Protein AF-A0A820SL50-F1 (afdb_monomer)

Radius of gyration: 35.69 Å; Cα contacts (8 Å, |Δi|>4): 50; chains: 1; bounding box: 60×75×83 Å

InterPro domains:
  IPR000571 Zinc finger, CCCH-type [PF00642] (79-104)
  IPR000571 Zinc finger, CCCH-type [PS50103] (78-106)
  IPR000571 Zinc finger, CCCH-type [SM00356] (78-105)
  IPR036855 Zinc finger, CCCH-type superfamily [SSF90229] (76-110)
  IPR045877 RNA-binding protein ZFP36-like [PTHR12547] (20-128)

Mean predicted aligned error: 20.3 Å

Organism: NCBI:txid392030

Solvent-accessible surface area (backbone atoms only — not comparable to full-atom values): 8960 Å² total; per-residue (Å²): 137,88,84,82,84,84,88,86,84,87,86,86,80,87,83,82,90,83,82,88,87,88,82,92,79,93,70,91,73,78,57,72,63,56,57,54,51,49,50,53,51,51,50,50,51,52,52,53,54,55,50,66,72,59,52,71,82,73,71,78,73,67,81,71,76,85,62,82,69,68,79,67,69,77,74,80,62,68,62,15,50,46,73,31,60,57,28,75,76,70,74,52,53,99,54,57,91,75,39,57,39,10,88,44,76,92,54,49,40,86,75,87,67,65,92,74,62,82,72,64,83,64,61,76,81,67,75,72,120

Secondary structure (DSSP, 8-state):
---PPPP------------------------HHHHHHHHHHHHHHHHHHHHHHTS-----------------------TTSSB-HHHHHHS--TTGGG-SSBSSGGGPPP----TTTT-S--HHHHS--

pLDDT: mean 73.84, std 20.12, range [40.62, 98.0]

Sequence (129 aa):
IKIAMPSMDSNSSSYSSSESSTSSLSSPRVPLTDIVQQQQQQQQQQQQQHHQQQQPIRILTTAIPTTPIAQSHVCVTRYKTELCRPFTETGKCKYGDKCQFSHGIKELRNLMRHPKYKTEYCRTFHTSK

Nearest PDB structures (foldseek):
  1rgo-assembly1_A  TM=9.365E-01  e=2.732E-06  Homo sapiens
  6nzl-assembly1_A  TM=6.708E-01  e=1.538E-03  Caenorhabditis elegans

Structure (mmCIF, N/CA/C/O backbone):
data_AF-A0A820SL50-F1
#
_entry.id   AF-A0A820SL50-F1
#
loop_
_atom_site.group_PDB
_atom_site.id
_atom_site.type_symbol
_atom_site.label_atom_id
_atom_site.label_alt_id
_atom_site.label_comp_id
_atom_site.label_asym_id
_atom_site.label_entity_id
_atom_site.label_seq_id
_atom_site.pdbx_PDB_ins_code
_atom_site.Cartn_x
_atom_site.Cartn_y
_atom_site.Cartn_z
_atom_site.occupancy
_atom_site.B_iso_or_equiv
_atom_site.auth_seq_id
_atom_site.auth_comp_id
_atom_site.auth_asym_id
_atom_site.auth_atom_id
_atom_site.pdbx_PDB_model_num
ATOM 1 N N . ILE A 1 1 ? 41.324 -29.771 -9.717 1.00 46.44 1 ILE A N 1
ATOM 2 C CA . ILE A 1 1 ? 41.075 -31.042 -10.439 1.00 46.44 1 ILE A CA 1
ATOM 3 C C . ILE A 1 1 ? 40.325 -30.682 -11.715 1.00 46.44 1 ILE A C 1
ATOM 5 O O . ILE A 1 1 ? 39.213 -30.182 -11.623 1.00 46.44 1 ILE A O 1
ATOM 9 N N . LYS A 1 2 ? 40.984 -30.772 -12.876 1.00 43.16 2 LYS A N 1
ATOM 10 C CA . LYS A 1 2 ? 40.371 -30.519 -14.188 1.00 43.16 2 LYS A CA 1
ATOM 11 C C . LYS A 1 2 ? 39.772 -31.847 -14.651 1.00 43.16 2 LYS A C 1
ATOM 13 O O . LYS A 1 2 ? 40.527 -32.801 -14.795 1.00 43.16 2 LYS A O 1
ATOM 18 N N . ILE A 1 3 ? 38.457 -31.929 -14.823 1.00 42.94 3 ILE A N 1
ATOM 19 C CA . ILE A 1 3 ? 37.804 -33.124 -15.371 1.00 42.94 3 ILE A CA 1
ATOM 20 C C . ILE A 1 3 ? 37.473 -32.815 -16.832 1.00 42.94 3 ILE A C 1
ATOM 22 O O . ILE A 1 3 ? 36.673 -31.926 -17.112 1.00 42.94 3 ILE A O 1
ATOM 26 N N . ALA A 1 4 ? 38.167 -33.494 -17.745 1.00 45.66 4 ALA A N 1
ATOM 27 C CA . ALA A 1 4 ? 37.923 -33.463 -19.183 1.00 45.66 4 ALA A CA 1
ATOM 28 C C . ALA A 1 4 ? 36.794 -34.444 -19.555 1.00 45.66 4 ALA A C 1
ATOM 30 O O . ALA A 1 4 ? 36.640 -35.479 -18.908 1.00 45.66 4 ALA A O 1
ATOM 31 N N . MET A 1 5 ? 36.023 -34.121 -20.594 1.00 47.47 5 MET A N 1
ATOM 32 C CA . MET A 1 5 ? 35.009 -35.000 -21.196 1.00 47.47 5 MET A CA 1
ATOM 33 C C . MET A 1 5 ? 35.623 -35.805 -22.359 1.00 47.47 5 MET A C 1
ATOM 35 O O . MET A 1 5 ? 36.480 -35.249 -23.049 1.00 47.47 5 MET A O 1
ATOM 39 N N . PRO A 1 6 ? 35.209 -37.061 -22.624 1.00 55.62 6 PRO A N 1
ATOM 40 C CA . PRO A 1 6 ? 35.675 -37.807 -23.794 1.00 55.62 6 PRO A CA 1
ATOM 41 C C . PRO A 1 6 ? 34.774 -37.626 -25.035 1.00 55.62 6 PRO A C 1
ATOM 43 O O . PRO A 1 6 ? 33.548 -37.619 -24.934 1.00 55.62 6 PRO A O 1
ATOM 46 N N . SER A 1 7 ? 35.424 -37.506 -26.201 1.00 51.62 7 SER A N 1
ATOM 47 C CA . SER A 1 7 ? 34.855 -37.613 -27.557 1.00 51.62 7 SER A CA 1
ATOM 48 C C . SER A 1 7 ? 34.272 -39.000 -27.835 1.00 51.62 7 SER A C 1
ATOM 50 O O . SER A 1 7 ? 34.775 -39.991 -27.312 1.00 51.62 7 SER A O 1
ATOM 52 N N . MET A 1 8 ? 33.285 -39.066 -28.735 1.00 60.78 8 MET A N 1
ATOM 53 C CA . MET A 1 8 ? 32.875 -40.300 -29.410 1.00 60.78 8 MET A CA 1
ATOM 54 C C . MET A 1 8 ? 32.898 -40.098 -30.928 1.00 60.78 8 MET A C 1
ATOM 56 O O . MET A 1 8 ? 32.288 -39.171 -31.463 1.00 60.78 8 MET A O 1
ATOM 60 N N . ASP A 1 9 ? 33.671 -40.962 -31.570 1.00 48.06 9 ASP A N 1
ATOM 61 C CA . ASP A 1 9 ? 33.987 -41.072 -32.989 1.00 48.06 9 ASP A CA 1
ATOM 62 C C . ASP A 1 9 ? 32.972 -41.910 -33.791 1.00 48.06 9 ASP A C 1
ATOM 64 O O . ASP A 1 9 ? 32.148 -42.660 -33.268 1.00 48.06 9 ASP A O 1
ATOM 68 N N . SER A 1 10 ? 33.024 -41.690 -35.104 1.00 56.69 10 SER A N 1
ATOM 69 C CA . SER A 1 10 ? 32.120 -42.149 -36.155 1.00 56.69 10 SER A CA 1
ATOM 70 C C . SER A 1 10 ? 32.164 -43.661 -36.399 1.00 56.69 10 SER A C 1
ATOM 72 O O . SER A 1 10 ? 33.230 -44.214 -36.654 1.00 56.69 10 SER A O 1
ATOM 74 N N . ASN A 1 11 ? 30.997 -44.312 -36.473 1.00 52.28 11 ASN A N 1
ATOM 75 C CA . ASN A 1 11 ? 30.884 -45.681 -36.979 1.00 52.28 11 ASN A CA 1
ATOM 76 C C . ASN A 1 11 ? 30.348 -45.690 -38.419 1.00 52.28 11 ASN A C 1
ATOM 78 O O . ASN A 1 11 ? 29.148 -45.551 -38.663 1.00 52.28 11 ASN A O 1
ATOM 82 N N . SER A 1 12 ? 31.269 -45.862 -39.365 1.00 53.03 12 SER A N 1
ATOM 83 C CA . SER A 1 12 ? 30.987 -46.270 -40.740 1.00 53.03 12 SER A CA 1
ATOM 84 C C . SER A 1 12 ? 30.744 -47.777 -40.767 1.00 53.03 12 SER A C 1
ATOM 86 O O . SER A 1 12 ? 31.613 -48.550 -40.376 1.00 53.03 12 SER A O 1
ATOM 88 N N . SER A 1 13 ? 29.595 -48.220 -41.270 1.00 51.38 13 SER A N 1
ATOM 89 C CA . SER A 1 13 ? 29.364 -49.634 -41.582 1.00 51.38 13 SER A CA 1
ATOM 90 C C . SER A 1 13 ? 28.827 -49.764 -43.000 1.00 51.38 13 SER A C 1
ATOM 92 O O . SER A 1 13 ? 27.655 -49.540 -43.285 1.00 51.38 13 SER A O 1
ATOM 94 N N . SER A 1 14 ? 29.755 -50.099 -43.888 1.00 60.06 14 SER A N 1
ATOM 95 C CA . SER A 1 14 ? 29.553 -50.622 -45.232 1.00 60.06 14 SER A CA 1
ATOM 96 C C . SER A 1 14 ? 28.967 -52.033 -45.148 1.00 60.06 14 SER A C 1
ATOM 98 O O . SER A 1 14 ? 29.502 -52.820 -44.375 1.00 60.06 14 SER A O 1
ATOM 100 N N . TYR A 1 15 ? 27.972 -52.395 -45.968 1.00 42.12 15 TYR A N 1
ATOM 101 C CA . TYR A 1 15 ? 27.992 -53.665 -46.716 1.00 42.12 15 TYR A CA 1
ATOM 102 C C . TYR A 1 15 ? 26.833 -53.809 -47.728 1.00 42.12 15 TYR A C 1
ATOM 104 O O . TYR A 1 15 ? 25.669 -53.565 -47.432 1.00 42.12 15 TYR A O 1
ATOM 112 N N . SER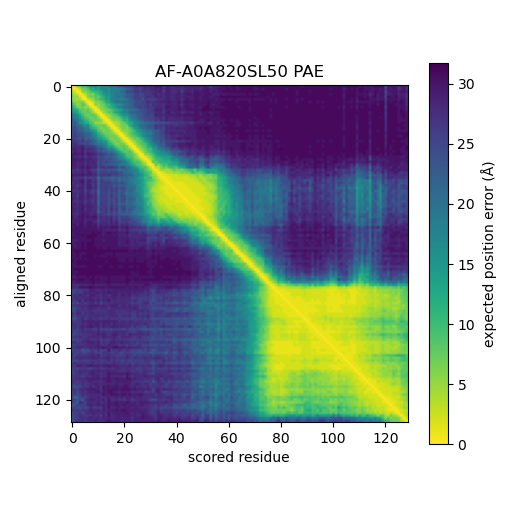 A 1 16 ? 27.249 -54.267 -48.911 1.00 40.62 16 SER A N 1
ATOM 113 C CA . SER A 1 16 ? 26.609 -55.174 -49.876 1.00 40.62 16 SER A CA 1
ATOM 114 C C . SER A 1 16 ? 25.308 -54.806 -50.599 1.00 40.62 16 SER A C 1
ATOM 116 O O . SER A 1 16 ? 24.196 -55.016 -50.123 1.00 40.62 16 SER A O 1
ATOM 118 N N . SER A 1 17 ? 25.498 -54.455 -51.873 1.00 50.69 17 SER A N 1
ATOM 119 C CA . SER A 1 17 ? 24.572 -54.695 -52.9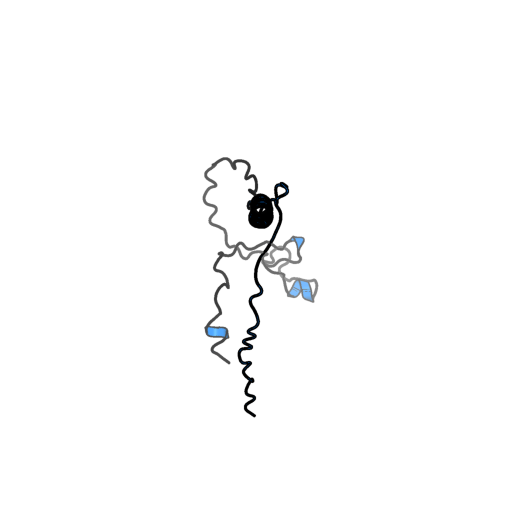83 1.00 50.69 17 SER A CA 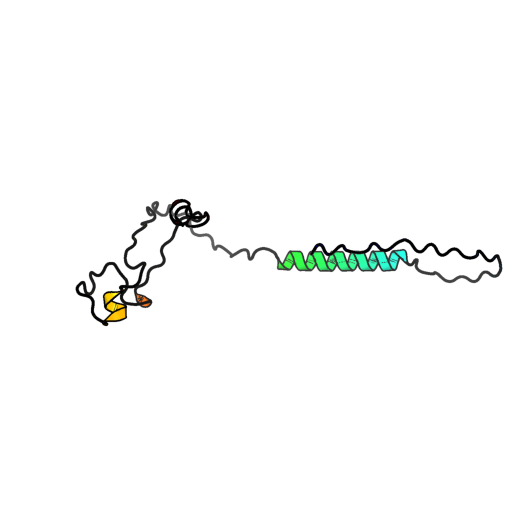1
ATOM 120 C C . SER A 1 17 ? 24.298 -56.192 -53.179 1.00 50.69 17 SER A C 1
ATOM 122 O O . SER A 1 17 ? 25.215 -57.009 -53.108 1.00 50.69 17 SER A O 1
ATOM 124 N N . SER A 1 18 ? 23.056 -56.548 -53.501 1.00 53.84 18 SER A N 1
ATOM 125 C CA . SER A 1 18 ? 22.715 -57.824 -54.142 1.00 53.84 18 SER A CA 1
ATOM 126 C C . SER A 1 18 ? 21.638 -57.599 -55.202 1.00 53.84 18 SER A C 1
ATOM 128 O O . SER A 1 18 ? 20.805 -56.699 -55.094 1.00 53.84 18 SER A O 1
ATOM 130 N N . GLU A 1 19 ? 21.766 -58.362 -56.280 1.00 52.94 19 GLU A N 1
ATOM 131 C CA . GLU A 1 19 ? 21.201 -58.104 -57.598 1.00 52.94 19 GLU A CA 1
ATOM 132 C C . GLU A 1 19 ? 19.842 -58.797 -57.818 1.00 52.94 19 GLU A C 1
ATOM 134 O O . GLU A 1 19 ? 19.603 -59.900 -57.341 1.00 52.94 19 GLU A O 1
ATOM 139 N N . SER A 1 20 ? 18.992 -58.126 -58.601 1.00 53.50 20 SER A N 1
ATOM 140 C CA . SER A 1 20 ? 18.097 -58.638 -59.655 1.00 53.50 20 SER A CA 1
ATOM 141 C C . SER A 1 20 ? 17.222 -59.890 -59.421 1.00 53.50 20 SER A C 1
ATOM 143 O O . SER A 1 20 ? 17.706 -61.016 -59.486 1.00 53.50 20 SER A O 1
ATOM 145 N N . SER A 1 21 ? 15.888 -59.711 -59.448 1.00 46.34 21 SER A N 1
ATOM 146 C CA . SER A 1 21 ? 14.987 -60.164 -60.546 1.00 46.34 21 SER A CA 1
ATOM 147 C C . SER A 1 21 ? 13.577 -60.598 -60.091 1.00 46.34 21 SER A C 1
ATOM 149 O O . SER A 1 21 ? 13.401 -61.294 -59.099 1.00 46.34 21 SER A O 1
ATOM 151 N N . THR A 1 22 ? 12.610 -60.325 -60.976 1.00 49.91 22 THR A N 1
ATOM 152 C CA . THR A 1 22 ? 11.351 -61.057 -61.248 1.00 49.91 22 THR A CA 1
ATOM 153 C C . THR A 1 22 ? 10.004 -60.571 -60.680 1.00 49.91 22 THR A C 1
ATOM 155 O O . THR A 1 22 ? 9.754 -60.479 -59.485 1.00 49.91 22 THR A O 1
ATOM 158 N N . SER A 1 23 ? 9.090 -60.446 -61.649 1.00 45.56 23 SER A N 1
ATOM 159 C CA . SER A 1 23 ? 7.634 -60.631 -61.616 1.00 45.56 23 SER A CA 1
ATOM 160 C C . SER A 1 23 ? 6.729 -59.481 -61.154 1.00 45.56 23 SER A C 1
ATOM 162 O O . SER A 1 23 ? 6.564 -59.155 -59.985 1.00 45.56 23 SER A O 1
ATOM 164 N N . SER A 1 24 ? 6.082 -58.915 -62.169 1.00 63.28 24 SER A N 1
ATOM 165 C CA . SER A 1 24 ? 4.920 -58.041 -62.161 1.00 63.28 24 SER A CA 1
ATOM 166 C C . SER A 1 24 ? 3.734 -58.675 -61.434 1.00 63.28 24 SER A C 1
ATOM 168 O O . SER A 1 24 ? 3.302 -59.733 -61.867 1.00 63.28 24 SER A O 1
ATOM 170 N N . LEU A 1 25 ? 3.146 -57.991 -60.445 1.00 52.59 25 LEU A N 1
ATOM 171 C CA . LEU A 1 25 ? 1.698 -57.961 -60.192 1.00 52.59 25 LEU A CA 1
ATOM 172 C C . LEU A 1 25 ? 1.338 -56.661 -59.450 1.00 52.59 25 LEU A C 1
ATOM 174 O O . LEU A 1 25 ? 1.965 -56.264 -58.471 1.00 52.59 25 LEU A O 1
ATOM 178 N N . SER A 1 26 ? 0.334 -55.979 -59.982 1.00 59.97 26 SER A N 1
ATOM 179 C CA . SER A 1 26 ? -0.143 -54.647 -59.629 1.00 59.97 26 SER A CA 1
ATOM 180 C C . SER A 1 26 ? -0.696 -54.577 -58.201 1.00 59.97 26 SER A C 1
ATOM 182 O O . SER A 1 26 ? -1.651 -55.271 -57.860 1.00 59.97 26 SER A O 1
ATOM 184 N N . SER A 1 27 ? -0.162 -53.680 -57.373 1.00 50.84 27 SER A N 1
ATOM 185 C CA . SER A 1 27 ? -0.839 -53.184 -56.168 1.00 50.84 27 SER A CA 1
ATOM 186 C C . SER A 1 27 ? -0.405 -51.741 -55.901 1.00 50.84 27 SER A C 1
ATOM 188 O O . SER A 1 27 ? 0.798 -51.472 -55.912 1.00 50.84 27 SER A O 1
ATOM 190 N N . PRO A 1 28 ? -1.338 -50.795 -55.681 1.00 51.59 28 PRO A N 1
ATOM 191 C CA . PRO A 1 28 ? -0.989 -49.410 -55.398 1.00 51.59 28 PRO A CA 1
ATOM 192 C C . PRO A 1 28 ? -0.369 -49.325 -54.000 1.00 51.59 28 PRO A C 1
ATOM 194 O O . PRO A 1 28 ? -1.057 -49.272 -52.984 1.00 51.59 28 PRO A O 1
ATOM 197 N N . ARG A 1 29 ? 0.963 -49.345 -53.940 1.00 60.03 29 ARG A N 1
ATOM 198 C CA . ARG A 1 29 ? 1.715 -49.025 -52.729 1.00 60.03 29 ARG A CA 1
ATOM 199 C C . ARG A 1 29 ? 1.632 -47.507 -52.552 1.00 60.03 29 ARG A C 1
ATOM 201 O O . ARG A 1 29 ? 2.330 -46.776 -53.245 1.00 60.03 29 ARG A O 1
ATOM 208 N N . VAL A 1 30 ? 0.741 -47.042 -51.674 1.00 58.44 30 VAL A N 1
ATOM 209 C CA . VAL A 1 30 ? 0.725 -45.643 -51.210 1.00 58.44 30 VAL A CA 1
ATOM 210 C C . VAL A 1 30 ? 2.143 -45.269 -50.755 1.00 58.44 30 VAL A C 1
ATOM 212 O O . VAL A 1 30 ? 2.718 -45.990 -49.931 1.00 58.44 30 VAL A O 1
ATOM 215 N N . PRO A 1 31 ? 2.769 -44.229 -51.330 1.00 58.84 31 PRO A N 1
ATOM 216 C CA . PRO A 1 31 ? 4.154 -43.912 -51.031 1.00 58.84 31 PRO A CA 1
ATOM 217 C C . PRO A 1 31 ? 4.264 -43.420 -49.581 1.00 58.84 31 PRO A C 1
ATOM 219 O O . PRO A 1 31 ? 3.458 -42.626 -49.108 1.00 58.84 31 PRO A O 1
ATOM 222 N N . LEU A 1 32 ? 5.279 -43.898 -48.853 1.00 55.41 32 LEU A N 1
ATOM 223 C CA . LEU A 1 32 ? 5.559 -43.549 -47.446 1.00 55.41 32 LEU A CA 1
ATOM 224 C C . LEU A 1 32 ? 5.686 -42.032 -47.194 1.00 55.41 32 LEU A C 1
ATOM 226 O O . LEU A 1 32 ? 5.576 -41.589 -46.054 1.00 55.41 32 LEU A O 1
ATOM 230 N N . THR A 1 33 ? 5.866 -41.233 -48.246 1.00 60.66 33 THR A N 1
ATOM 231 C CA . THR A 1 33 ? 5.819 -39.769 -48.203 1.00 60.66 33 THR A CA 1
ATOM 232 C C . THR A 1 33 ? 4.427 -39.236 -47.883 1.00 60.66 33 THR A C 1
ATOM 234 O O . THR A 1 33 ? 4.335 -38.282 -47.121 1.00 60.66 33 THR A O 1
ATOM 237 N N . ASP A 1 34 ? 3.354 -39.870 -48.367 1.00 64.06 34 ASP A N 1
ATOM 238 C CA . ASP A 1 34 ? 1.979 -39.426 -48.104 1.00 64.06 34 ASP A CA 1
ATOM 239 C C . ASP A 1 34 ? 1.594 -39.620 -46.635 1.00 64.06 34 ASP A C 1
ATOM 241 O O . ASP A 1 34 ? 0.896 -38.786 -46.069 1.00 64.06 34 ASP A O 1
ATOM 245 N N . ILE A 1 35 ? 2.100 -40.671 -45.977 1.00 78.38 35 ILE A N 1
ATOM 246 C CA . ILE A 1 35 ? 1.859 -40.909 -44.543 1.00 78.38 35 ILE A CA 1
ATOM 247 C C . ILE A 1 35 ? 2.593 -39.863 -43.699 1.00 78.38 35 ILE A C 1
ATOM 249 O O . ILE A 1 35 ? 2.005 -39.288 -42.784 1.00 78.38 35 ILE A O 1
ATOM 253 N N . VAL A 1 36 ? 3.861 -39.577 -44.016 1.00 83.44 36 VAL A N 1
ATOM 254 C CA . VAL A 1 36 ? 4.642 -38.548 -43.307 1.00 83.44 36 VAL A CA 1
ATOM 255 C C . VAL A 1 36 ? 4.054 -37.159 -43.554 1.00 83.44 36 VAL A C 1
ATOM 257 O O . VAL A 1 36 ? 3.924 -36.368 -42.623 1.00 83.44 36 VAL A O 1
ATOM 260 N N . GLN A 1 37 ? 3.630 -36.873 -44.783 1.00 88.50 37 GLN A N 1
ATOM 261 C CA . GLN A 1 37 ? 3.030 -35.596 -45.150 1.00 88.50 37 GLN A CA 1
ATOM 262 C C . GLN A 1 37 ? 1.641 -35.424 -44.527 1.00 88.50 37 GLN A C 1
ATOM 264 O O . GLN A 1 37 ? 1.333 -34.346 -44.019 1.00 88.50 37 GLN A O 1
ATOM 269 N N . GLN A 1 38 ? 0.842 -36.491 -44.457 1.00 90.56 38 GLN A N 1
ATOM 270 C CA . GLN A 1 38 ? -0.427 -36.496 -43.734 1.00 90.56 38 GLN A CA 1
ATOM 271 C C . GLN A 1 38 ? -0.210 -36.317 -42.228 1.00 90.56 38 GLN A C 1
ATOM 273 O O . GLN A 1 38 ? -0.911 -35.516 -41.616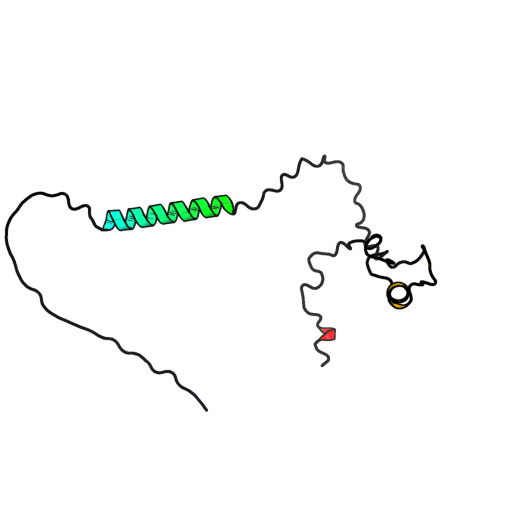 1.00 90.56 38 GLN A O 1
A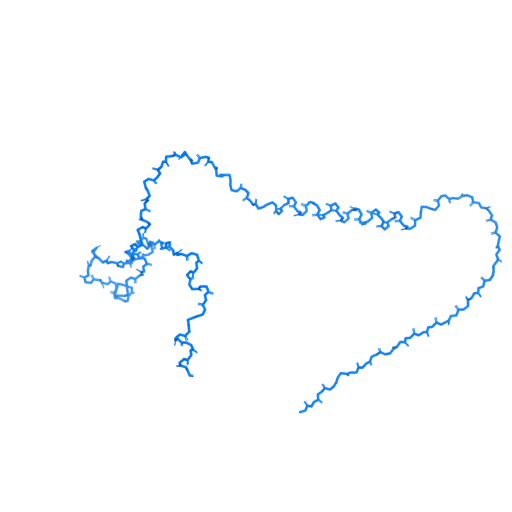TOM 278 N N . GLN A 1 39 ? 0.789 -36.973 -41.630 1.00 91.00 39 GLN A N 1
ATOM 279 C CA . GLN A 1 39 ? 1.118 -36.804 -40.213 1.00 91.00 39 GLN A CA 1
ATOM 280 C C . GLN A 1 39 ? 1.613 -35.380 -39.910 1.00 91.00 39 GLN A C 1
ATOM 282 O O . GLN A 1 39 ? 1.206 -34.784 -38.911 1.00 91.00 39 GLN A O 1
ATOM 287 N N . GLN A 1 40 ? 2.412 -34.787 -40.799 1.00 91.19 40 GLN A N 1
ATOM 288 C CA . GLN A 1 40 ? 2.880 -33.407 -40.668 1.00 91.19 40 GLN A CA 1
ATOM 289 C C . GLN A 1 40 ? 1.741 -32.392 -40.847 1.00 91.19 40 GLN A C 1
ATOM 291 O O . GLN A 1 40 ? 1.670 -31.405 -40.111 1.00 91.19 40 GLN A O 1
ATOM 296 N N . GLN A 1 41 ? 0.801 -32.657 -41.756 1.00 91.56 41 GLN A N 1
ATOM 297 C CA . GLN A 1 41 ? -0.403 -31.844 -41.921 1.00 91.56 41 GLN A CA 1
ATOM 298 C C . GLN A 1 41 ? -1.335 -31.960 -40.704 1.00 91.56 41 GLN A C 1
ATOM 300 O O . GLN A 1 41 ? -1.873 -30.953 -40.242 1.00 91.56 41 GLN A O 1
ATOM 305 N N . GLN A 1 42 ? -1.470 -33.156 -40.124 1.00 91.62 42 GLN A N 1
ATOM 306 C CA . GLN A 1 42 ? -2.234 -33.382 -38.895 1.00 91.62 42 GLN A CA 1
ATOM 307 C C . GLN A 1 42 ? -1.589 -32.669 -37.693 1.00 91.62 42 GLN A C 1
ATOM 309 O O . GLN A 1 42 ? -2.289 -32.068 -36.878 1.00 91.62 42 GLN A O 1
ATOM 314 N N . GLN A 1 43 ? -0.255 -32.649 -37.616 1.00 90.75 43 GLN A N 1
ATOM 315 C CA . GLN A 1 43 ? 0.482 -31.925 -36.579 1.00 90.75 43 GLN A CA 1
ATOM 316 C C . GLN A 1 43 ? 0.370 -30.397 -36.739 1.00 90.75 43 GLN A C 1
ATOM 318 O O . GLN A 1 43 ? 0.198 -29.690 -35.744 1.00 90.75 43 GLN A O 1
ATOM 323 N N . GLN A 1 44 ? 0.379 -29.875 -37.972 1.00 90.88 44 GLN A N 1
ATOM 324 C CA . GLN A 1 44 ? 0.084 -28.459 -38.235 1.00 90.88 44 GLN A CA 1
ATOM 325 C C . GLN A 1 44 ? -1.355 -28.088 -37.855 1.00 90.88 44 GLN A C 1
ATOM 327 O O . GLN A 1 44 ? -1.569 -27.026 -37.268 1.00 90.88 44 GLN A O 1
ATOM 332 N N . GLN A 1 45 ? -2.336 -28.957 -38.120 1.00 90.69 45 GLN A N 1
ATOM 333 C CA . GLN A 1 45 ? -3.720 -28.735 -37.681 1.00 90.69 45 GLN A CA 1
ATOM 334 C C . GLN A 1 45 ? -3.827 -28.683 -36.149 1.00 90.69 45 GLN A C 1
ATOM 336 O O . GLN A 1 45 ? -4.489 -27.790 -35.619 1.00 90.69 45 GLN A O 1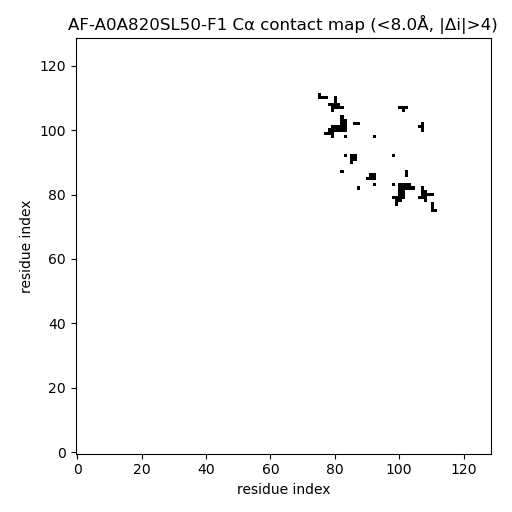
ATOM 341 N N . GLN A 1 46 ? -3.126 -29.563 -35.424 1.00 88.50 46 GLN A N 1
ATOM 342 C CA . GLN A 1 46 ? -3.080 -29.520 -33.955 1.00 88.50 46 GLN A CA 1
ATOM 343 C C . GLN A 1 46 ? -2.436 -28.223 -33.427 1.00 88.50 46 GLN A C 1
ATOM 345 O O . GLN A 1 46 ? -2.950 -27.625 -32.480 1.00 88.50 46 GLN A O 1
ATOM 350 N N . GLN A 1 47 ? -1.366 -27.724 -34.062 1.00 86.06 47 GLN A N 1
ATOM 351 C CA . GLN A 1 47 ? -0.752 -26.438 -33.689 1.00 86.06 47 GLN A CA 1
ATOM 352 C C . GLN A 1 47 ? -1.692 -25.243 -33.926 1.00 86.06 47 GLN A C 1
ATOM 354 O O . GLN A 1 47 ? -1.761 -24.342 -33.086 1.00 86.06 47 GLN A O 1
ATOM 359 N N . GLN A 1 48 ? -2.465 -25.244 -35.018 1.00 84.06 48 GLN A N 1
ATOM 360 C CA . GLN A 1 48 ? -3.461 -24.198 -35.291 1.00 84.06 48 GLN A CA 1
ATOM 361 C C . GLN A 1 48 ? -4.596 -24.196 -34.255 1.00 84.06 48 GLN A C 1
ATOM 363 O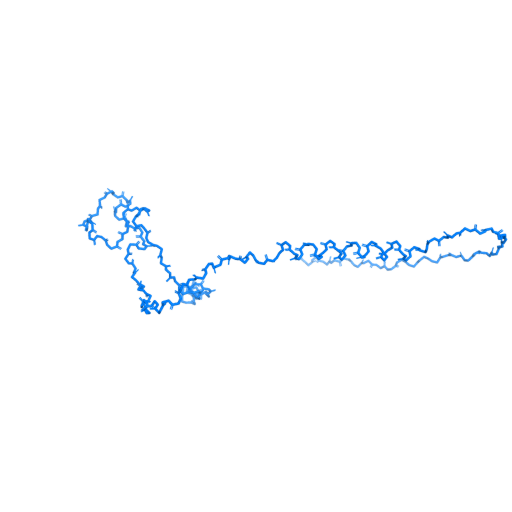 O . GLN A 1 48 ? -5.003 -23.127 -33.793 1.00 84.06 48 GLN A O 1
ATOM 368 N N . GLN A 1 49 ? -5.060 -25.373 -33.820 1.00 80.19 49 GLN A N 1
ATOM 369 C CA . GLN A 1 49 ? -6.048 -25.482 -32.737 1.00 80.19 49 GLN A CA 1
ATOM 370 C C . GLN A 1 49 ? -5.504 -24.926 -31.408 1.00 80.19 49 GLN A C 1
ATOM 372 O O . GLN A 1 49 ? -6.216 -24.222 -30.689 1.00 80.19 49 GLN A O 1
ATOM 377 N N . HIS A 1 50 ? -4.224 -25.164 -31.102 1.00 76.44 50 HIS A N 1
ATOM 378 C CA . HIS A 1 50 ? -3.574 -24.626 -29.902 1.00 76.44 50 HIS A CA 1
ATOM 379 C C . HIS A 1 50 ? -3.373 -23.099 -29.958 1.00 76.44 50 HIS A C 1
ATOM 381 O O . HIS A 1 50 ? -3.402 -22.433 -28.921 1.00 76.44 50 HIS A O 1
ATOM 387 N N . HIS A 1 51 ? -3.189 -22.520 -31.150 1.00 79.25 51 HIS A N 1
ATOM 388 C CA . HIS A 1 51 ? -3.143 -21.065 -31.348 1.00 79.25 51 HIS A CA 1
ATOM 389 C C . HIS A 1 51 ? -4.518 -20.413 -31.133 1.00 79.25 51 HIS A C 1
ATOM 391 O O . HIS A 1 51 ? -4.606 -19.326 -30.568 1.00 79.25 51 HIS A O 1
ATOM 397 N N . GLN A 1 52 ? -5.603 -21.099 -31.507 1.00 72.00 52 GLN A N 1
ATOM 398 C CA . GLN A 1 52 ? -6.964 -20.595 -31.309 1.00 72.00 52 GLN A CA 1
ATOM 399 C C . GLN A 1 52 ? -7.387 -20.576 -29.826 1.00 72.00 52 GLN A C 1
ATOM 401 O O . GLN A 1 52 ? -8.147 -19.701 -29.422 1.00 72.00 52 GLN A O 1
ATOM 406 N N . GLN A 1 53 ? -6.846 -21.471 -28.991 1.00 67.62 53 GLN A N 1
ATOM 407 C CA . GLN A 1 53 ? -7.046 -21.425 -27.532 1.00 67.62 53 GLN A CA 1
ATOM 408 C C . GLN A 1 53 ? -6.124 -20.426 -26.814 1.00 67.62 53 GLN A C 1
ATOM 410 O O . GLN A 1 53 ? -6.412 -20.020 -25.692 1.00 67.62 53 GLN A O 1
ATOM 415 N N . GLN A 1 54 ? -5.040 -19.997 -27.464 1.00 63.97 54 GLN A N 1
ATOM 416 C CA . GLN A 1 54 ? -4.137 -18.952 -26.973 1.00 63.97 54 GLN A CA 1
ATOM 417 C C . GLN A 1 54 ? -4.483 -17.561 -27.508 1.00 63.97 54 GLN A C 1
ATOM 419 O O . GLN A 1 54 ? -3.684 -16.636 -27.354 1.00 63.97 54 GLN A O 1
ATOM 424 N N . GLN A 1 55 ? -5.671 -17.376 -28.099 1.00 53.50 55 GLN A N 1
ATOM 425 C CA . GLN A 1 55 ? -6.197 -16.027 -28.262 1.00 53.50 55 GLN A CA 1
ATOM 426 C C . GLN A 1 55 ? -6.157 -15.385 -26.871 1.00 53.50 55 GLN A C 1
ATOM 428 O O . GLN A 1 55 ? -6.756 -15.950 -25.948 1.00 53.50 55 GLN A O 1
ATOM 433 N N . PRO A 1 56 ? -5.418 -14.274 -26.667 1.00 53.06 56 PRO A N 1
ATOM 434 C CA . PRO A 1 56 ? -5.426 -13.608 -25.376 1.00 53.06 56 PRO A CA 1
ATOM 435 C C . PRO A 1 56 ? -6.891 -13.377 -25.062 1.00 53.06 56 PRO A C 1
ATOM 437 O O . PRO A 1 56 ? -7.606 -12.905 -25.950 1.00 53.06 56 PRO A O 1
ATOM 440 N N . ILE A 1 57 ? -7.346 -13.786 -23.870 1.00 56.38 57 ILE A N 1
ATOM 441 C CA . ILE A 1 57 ? -8.722 -13.557 -23.435 1.00 56.38 57 ILE A CA 1
ATOM 442 C C . ILE A 1 57 ? -9.015 -12.103 -23.774 1.00 56.38 57 ILE A C 1
ATOM 444 O O . ILE A 1 57 ? -8.469 -11.189 -23.151 1.00 56.38 57 ILE A O 1
ATOM 448 N N . ARG A 1 58 ? -9.803 -11.884 -24.832 1.00 56.62 58 ARG A N 1
ATOM 449 C CA . ARG A 1 58 ? -10.288 -10.560 -25.168 1.00 56.62 58 ARG A CA 1
ATOM 450 C C . ARG A 1 58 ? -11.309 -10.319 -24.092 1.00 56.62 58 ARG A C 1
ATOM 452 O O . ARG A 1 58 ? -12.459 -10.721 -24.225 1.00 56.62 58 ARG A O 1
ATOM 459 N N . ILE A 1 59 ? -10.827 -9.781 -22.975 1.00 55.91 59 ILE A N 1
ATOM 460 C CA . ILE A 1 59 ? -11.657 -9.232 -21.921 1.00 55.91 59 ILE A CA 1
ATOM 461 C C . ILE A 1 59 ? -12.609 -8.335 -22.690 1.00 55.91 59 ILE A C 1
ATOM 463 O O . ILE A 1 59 ? -12.163 -7.384 -23.336 1.00 55.91 59 ILE A O 1
ATOM 467 N N . LEU A 1 60 ? -13.874 -8.739 -22.769 1.00 48.03 60 LEU A N 1
ATOM 468 C CA . LEU A 1 60 ? -14.892 -7.989 -23.472 1.00 48.03 60 LEU A CA 1
ATOM 469 C C . LEU A 1 60 ? -15.047 -6.716 -22.646 1.00 48.03 60 LEU A C 1
ATOM 471 O O . LEU A 1 60 ? -15.813 -6.673 -21.689 1.00 48.03 60 LEU A O 1
ATOM 475 N N . THR A 1 61 ? -14.227 -5.706 -22.930 1.00 47.88 61 THR A N 1
ATOM 476 C CA . THR A 1 61 ? -14.406 -4.369 -22.392 1.00 47.88 61 THR A CA 1
ATOM 477 C C . THR A 1 61 ? -15.648 -3.852 -23.081 1.00 47.88 61 THR A C 1
ATOM 479 O O . THR A 1 61 ? -15.578 -3.234 -24.142 1.00 47.88 61 THR A O 1
ATOM 482 N N . THR A 1 62 ? -16.798 -4.200 -22.500 1.00 45.25 62 THR A N 1
ATOM 483 C CA . THR A 1 62 ? -18.044 -3.451 -22.604 1.00 45.25 62 THR A CA 1
ATOM 484 C C . THR A 1 62 ? -17.664 -1.991 -22.709 1.00 45.25 62 THR A C 1
ATOM 486 O O . THR A 1 62 ? -16.934 -1.500 -21.846 1.00 45.25 62 THR A O 1
ATOM 489 N N . ALA A 1 63 ? -18.078 -1.362 -23.808 1.00 50.12 63 ALA A N 1
ATOM 490 C CA . ALA A 1 63 ? -17.820 0.032 -24.102 1.00 50.12 63 ALA A CA 1
ATOM 491 C C . ALA A 1 63 ? -18.014 0.855 -22.826 1.00 50.12 63 ALA A C 1
ATOM 493 O O . ALA A 1 63 ? -19.135 1.051 -22.359 1.00 50.12 63 ALA A O 1
ATOM 494 N N . ILE A 1 64 ? -16.900 1.279 -22.231 1.00 51.53 64 ILE A N 1
ATOM 495 C CA . ILE A 1 64 ? -16.923 2.313 -21.214 1.00 51.53 64 ILE A CA 1
ATOM 496 C C . ILE A 1 64 ? -17.321 3.552 -22.011 1.00 51.53 64 ILE A C 1
ATOM 498 O O . ILE A 1 64 ? -16.585 3.902 -22.941 1.00 51.53 64 ILE A O 1
ATOM 502 N N . PRO A 1 65 ? -18.484 4.174 -21.749 1.00 47.75 65 PRO A N 1
ATOM 503 C CA . PRO A 1 65 ? -18.814 5.418 -22.411 1.00 47.75 65 PRO A CA 1
ATOM 504 C C . PRO A 1 65 ? -17.662 6.377 -22.140 1.00 47.75 65 PRO A C 1
ATOM 506 O O . PRO A 1 65 ? -17.262 6.571 -20.991 1.00 47.75 65 PRO A O 1
ATOM 509 N N . THR A 1 66 ? -17.114 6.930 -23.217 1.00 42.59 66 THR A N 1
ATOM 510 C CA . THR A 1 66 ? -16.169 8.044 -23.257 1.00 42.59 66 THR A CA 1
ATOM 511 C C . THR A 1 66 ? -16.855 9.287 -22.689 1.00 42.59 66 THR A C 1
ATOM 513 O O . THR A 1 66 ? -17.059 10.292 -23.360 1.00 42.59 66 THR A O 1
ATOM 516 N N . THR A 1 67 ? -17.242 9.237 -21.419 1.00 50.38 67 THR A N 1
ATOM 517 C CA . THR A 1 67 ? -17.219 10.439 -20.613 1.00 50.38 67 THR A CA 1
ATOM 518 C C . THR A 1 67 ? -15.740 10.791 -20.482 1.00 50.38 67 THR A C 1
ATOM 520 O O . THR A 1 67 ? -14.919 9.905 -20.216 1.00 50.38 67 THR A O 1
ATOM 523 N N . PRO A 1 68 ? -15.334 12.047 -20.718 1.00 48.34 68 PRO A N 1
ATOM 524 C CA . PRO A 1 68 ? -14.038 12.484 -20.245 1.00 48.34 68 PRO A CA 1
ATOM 525 C C . PRO A 1 68 ? -14.103 12.347 -18.724 1.00 48.34 68 PRO A C 1
ATOM 527 O O . PRO A 1 68 ? -14.643 13.215 -18.039 1.00 48.34 68 PRO A O 1
ATOM 530 N N . ILE A 1 69 ? -13.632 11.208 -18.199 1.00 48.19 69 ILE A N 1
ATOM 531 C CA . ILE A 1 69 ? -13.291 11.051 -16.792 1.00 48.19 69 ILE A CA 1
ATOM 532 C C . ILE A 1 69 ? -12.314 12.185 -16.573 1.00 48.19 69 ILE A C 1
ATOM 534 O O . ILE A 1 69 ? -11.181 12.120 -17.057 1.00 48.19 69 ILE A O 1
ATOM 538 N N . ALA A 1 70 ? -12.820 13.259 -15.955 1.00 52.41 70 ALA A N 1
ATOM 539 C CA . ALA A 1 70 ? -12.048 14.366 -15.434 1.00 52.41 70 ALA A CA 1
ATOM 540 C C . ALA A 1 70 ? -10.765 13.745 -14.937 1.00 52.41 70 ALA A C 1
ATOM 542 O O . ALA A 1 70 ? -10.867 12.875 -14.072 1.00 52.41 70 ALA A O 1
ATOM 543 N N . GLN A 1 71 ? -9.646 14.059 -15.604 1.00 52.16 71 GLN A N 1
ATOM 544 C CA . GLN A 1 71 ? -8.348 13.449 -15.363 1.00 52.16 71 GLN A CA 1
ATOM 545 C C . GLN A 1 71 ? -8.199 13.390 -13.858 1.00 52.16 71 GLN A C 1
ATOM 547 O O . GLN A 1 71 ? -7.963 14.412 -13.211 1.00 52.16 71 GLN A O 1
ATOM 552 N N . SER A 1 72 ? -8.481 12.212 -13.295 1.00 53.81 72 SER A N 1
ATOM 553 C CA . SER A 1 72 ? -8.382 12.032 -11.873 1.00 53.81 72 SER A CA 1
ATOM 554 C C . SER A 1 72 ? -6.890 12.019 -11.753 1.00 53.81 72 SER A C 1
ATOM 556 O O . SER A 1 72 ? -6.210 11.102 -12.210 1.00 53.81 72 SER A O 1
ATOM 558 N N . HIS A 1 73 ? -6.369 13.168 -11.347 1.00 54.47 73 HIS A N 1
ATOM 559 C CA . HIS A 1 73 ? -5.009 13.309 -10.917 1.00 54.47 73 HIS A CA 1
ATOM 560 C C . HIS A 1 73 ? -4.795 12.084 -10.045 1.00 54.47 73 HIS A C 1
ATOM 562 O O . HIS A 1 73 ? -5.454 12.002 -9.007 1.00 54.47 73 HIS A O 1
ATOM 568 N N . VAL A 1 74 ? -4.088 11.067 -10.568 1.00 54.75 74 VAL A N 1
ATOM 569 C 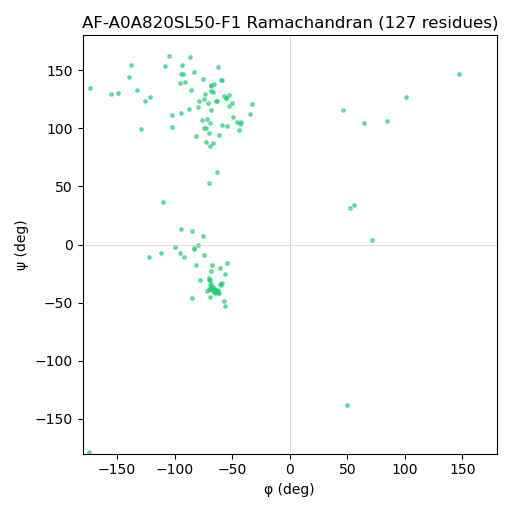CA . VAL A 1 74 ? -4.078 9.726 -9.981 1.00 54.75 74 VAL A CA 1
ATOM 570 C C . VAL A 1 74 ? -3.560 9.976 -8.597 1.00 54.75 74 VAL A C 1
ATOM 572 O O . VAL A 1 74 ? -2.401 10.350 -8.422 1.00 54.75 74 VAL A O 1
ATOM 575 N N . CYS A 1 75 ? -4.475 9.973 -7.639 1.00 57.59 75 CYS A N 1
ATOM 576 C CA . CYS A 1 75 ? -4.189 10.598 -6.377 1.00 57.59 75 CYS A CA 1
ATOM 577 C C . CYS A 1 75 ? -3.387 9.535 -5.661 1.00 57.59 75 CYS A C 1
ATOM 579 O O . CYS A 1 75 ? -3.949 8.591 -5.104 1.00 57.59 75 CYS A O 1
ATOM 581 N N . VAL A 1 76 ? -2.060 9.630 -5.786 1.00 66.25 76 VAL A N 1
ATOM 582 C CA . VAL A 1 76 ? -1.075 8.756 -5.146 1.00 66.25 76 VAL A CA 1
ATOM 583 C C . VAL A 1 76 ? -1.082 9.068 -3.648 1.00 66.25 76 VAL A C 1
ATOM 585 O O . VAL A 1 76 ? -0.066 9.392 -3.036 1.00 66.25 76 VAL A O 1
ATOM 588 N N . THR A 1 77 ? -2.261 9.037 -3.029 1.00 80.56 77 THR A N 1
ATOM 589 C CA . THR A 1 77 ? -2.383 9.120 -1.588 1.00 80.56 77 THR A CA 1
ATOM 590 C C . THR A 1 77 ? -1.859 7.798 -1.069 1.00 80.56 77 THR A C 1
ATOM 592 O O . THR A 1 77 ? -2.377 6.734 -1.406 1.00 80.56 77 THR A O 1
ATOM 595 N N . ARG A 1 78 ? -0.833 7.856 -0.226 1.00 90.44 78 ARG A N 1
ATOM 596 C CA . ARG A 1 78 ? -0.385 6.686 0.538 1.00 90.44 78 ARG A CA 1
ATOM 597 C C . ARG A 1 78 ? -1.318 6.372 1.711 1.00 90.44 78 ARG A C 1
ATOM 599 O O . ARG A 1 78 ? -1.017 5.498 2.520 1.00 90.44 78 ARG A O 1
ATOM 606 N N . TYR A 1 79 ? -2.449 7.072 1.806 1.00 95.25 79 TYR A N 1
ATOM 607 C CA . TYR A 1 79 ? -3.400 6.916 2.888 1.00 95.25 79 TYR A CA 1
ATOM 608 C C . TYR A 1 79 ? -3.982 5.509 2.888 1.00 95.25 79 TYR A C 1
ATOM 610 O O . TYR A 1 79 ? -4.567 5.058 1.901 1.00 95.25 79 TYR A O 1
ATOM 618 N N . LYS A 1 80 ? -3.819 4.840 4.025 1.00 94.94 80 LYS A N 1
ATOM 619 C CA . LYS A 1 80 ? -4.296 3.490 4.292 1.00 94.94 80 LYS A CA 1
ATOM 620 C C . LYS A 1 80 ? -3.788 2.468 3.271 1.00 94.94 80 LYS A C 1
ATOM 622 O O . LYS A 1 80 ? -4.490 1.530 2.934 1.00 94.94 80 LYS A O 1
ATOM 627 N N . THR A 1 81 ? -2.570 2.647 2.756 1.00 95.38 81 THR A N 1
ATOM 628 C CA . THR A 1 81 ? -1.946 1.698 1.806 1.00 95.38 81 THR A CA 1
ATOM 629 C C . THR A 1 81 ? -1.030 0.674 2.475 1.00 95.38 81 THR A C 1
ATOM 631 O O . THR A 1 81 ? -0.586 -0.276 1.836 1.00 95.38 81 THR A O 1
ATOM 634 N N . GLU A 1 82 ? -0.775 0.844 3.773 1.00 95.81 82 GLU A N 1
ATOM 635 C CA . GLU A 1 82 ? 0.049 -0.035 4.602 1.00 95.81 82 GLU A CA 1
ATOM 636 C C . GLU A 1 82 ? -0.618 -0.237 5.971 1.00 95.81 82 GLU A C 1
ATOM 638 O O . GLU A 1 82 ? -1.398 0.606 6.428 1.00 95.81 82 GLU A O 1
ATOM 643 N N . LEU A 1 83 ? -0.314 -1.360 6.629 1.00 97.38 83 LEU A N 1
ATOM 644 C CA . LEU A 1 83 ? -0.857 -1.698 7.945 1.00 97.38 83 LEU A CA 1
ATOM 645 C C . LEU A 1 83 ? -0.201 -0.879 9.065 1.00 97.38 83 LEU A C 1
ATOM 647 O O . LEU A 1 83 ? 1.005 -0.629 9.073 1.00 97.38 83 LEU A O 1
ATOM 651 N N . CYS A 1 84 ? -1.005 -0.489 10.048 1.00 98.00 84 CYS A N 1
ATOM 652 C CA . CYS A 1 84 ? -0.562 0.253 11.219 1.00 98.00 84 CYS A CA 1
ATOM 653 C C . CYS A 1 84 ? 0.164 -0.667 12.211 1.00 98.00 84 CYS A C 1
ATOM 655 O O . CYS A 1 84 ? -0.489 -1.430 12.921 1.00 98.00 84 CYS A O 1
ATOM 657 N N . ARG A 1 85 ? 1.494 -0.553 12.326 1.00 97.31 85 ARG A N 1
ATOM 658 C CA . ARG A 1 85 ? 2.284 -1.424 13.221 1.00 97.31 85 ARG A CA 1
ATOM 659 C C . ARG A 1 85 ? 1.857 -1.400 14.697 1.00 97.31 85 ARG A C 1
ATOM 661 O O . ARG A 1 85 ? 1.612 -2.471 15.242 1.00 97.31 85 ARG A O 1
ATOM 668 N N . PRO A 1 86 ? 1.666 -0.231 15.346 1.00 97.38 86 PRO A N 1
ATOM 669 C CA . PRO A 1 86 ? 1.233 -0.201 16.746 1.00 97.38 86 PRO A CA 1
ATOM 670 C C . PRO A 1 86 ? -0.121 -0.885 16.967 1.00 97.38 86 PRO A C 1
ATOM 672 O O . PRO A 1 86 ? -0.344 -1.526 17.991 1.00 97.38 86 PRO A O 1
ATOM 675 N N . PHE A 1 87 ? -1.025 -0.774 15.989 1.00 97.62 87 PHE A N 1
ATOM 676 C CA . PHE A 1 87 ? -2.312 -1.453 16.051 1.00 97.62 87 PHE A CA 1
ATOM 677 C C . PHE A 1 87 ? -2.165 -2.964 15.853 1.00 97.62 87 PHE A C 1
ATOM 679 O O . PHE A 1 87 ? -2.824 -3.722 16.551 1.00 97.62 87 PHE A O 1
ATOM 686 N N . THR A 1 88 ? -1.297 -3.418 14.945 1.00 95.81 88 THR A N 1
ATOM 687 C CA . THR A 1 88 ? -1.073 -4.857 14.739 1.00 95.81 88 THR A CA 1
ATOM 688 C C . THR A 1 88 ? -0.338 -5.522 15.902 1.00 95.81 88 THR A C 1
ATOM 690 O O . THR A 1 88 ? -0.570 -6.695 16.158 1.00 95.81 88 THR A O 1
ATOM 693 N N . GLU A 1 89 ? 0.534 -4.793 16.601 1.00 96.56 89 GLU A N 1
ATOM 694 C CA . GLU A 1 89 ? 1.321 -5.317 17.727 1.00 96.56 89 GLU A CA 1
ATOM 695 C C . GLU A 1 89 ? 0.542 -5.266 19.049 1.00 96.56 89 GLU A C 1
ATOM 697 O O . GLU A 1 89 ? 0.499 -6.248 19.785 1.00 96.56 89 GLU A O 1
ATOM 702 N N . THR A 1 90 ? -0.106 -4.134 19.342 1.00 96.19 90 THR A N 1
ATOM 703 C CA . THR A 1 90 ? -0.715 -3.863 20.659 1.00 96.19 90 THR A CA 1
ATOM 704 C C . THR A 1 90 ? -2.247 -3.822 20.608 1.00 96.19 90 THR A C 1
ATOM 706 O O . THR A 1 90 ? -2.906 -3.685 21.639 1.00 96.19 90 THR A O 1
ATOM 709 N N . GLY A 1 91 ? -2.854 -3.869 19.417 1.00 95.69 91 GLY A N 1
ATOM 710 C CA . GLY A 1 91 ? -4.303 -3.705 19.230 1.00 95.69 91 GLY A CA 1
ATOM 711 C C . GLY A 1 91 ? -4.805 -2.273 19.450 1.00 95.69 91 GLY A C 1
ATOM 712 O O . GLY A 1 91 ? -6.009 -2.024 19.418 1.00 95.69 91 GLY A O 1
ATOM 713 N N . LYS A 1 92 ? -3.905 -1.315 19.709 1.00 96.50 92 LYS A N 1
ATOM 714 C CA . LYS A 1 92 ? -4.246 0.076 20.030 1.00 96.50 92 LYS A CA 1
ATOM 715 C C . LYS A 1 92 ? -3.402 1.036 19.208 1.00 96.50 92 LYS A C 1
ATOM 717 O O . LYS A 1 92 ? -2.182 0.928 19.143 1.00 96.50 92 LYS A O 1
ATOM 722 N N . CYS A 1 93 ? -4.061 2.027 18.619 1.00 97.56 93 CYS A N 1
ATOM 723 C CA . CYS A 1 93 ? -3.411 3.102 17.886 1.00 97.56 93 CYS A CA 1
ATOM 724 C C . CYS A 1 93 ? -3.782 4.444 18.509 1.00 97.56 93 CYS A C 1
ATOM 726 O O . CYS A 1 93 ? -4.960 4.775 18.626 1.00 97.56 93 CYS A O 1
ATOM 728 N N . LYS A 1 94 ? -2.773 5.254 18.841 1.00 97.19 94 LYS A N 1
ATOM 729 C CA . LYS A 1 94 ? -2.957 6.603 19.400 1.00 97.19 94 LYS A CA 1
ATOM 730 C C . LYS A 1 94 ? -3.717 7.563 18.476 1.00 97.19 94 LYS A C 1
ATOM 732 O O . LYS A 1 94 ? -4.245 8.564 18.940 1.00 97.19 94 LYS A O 1
ATOM 737 N N . TYR A 1 95 ? -3.761 7.269 17.175 1.00 96.56 95 TYR A N 1
ATOM 738 C CA . TYR A 1 95 ? -4.410 8.113 16.171 1.00 96.56 95 TYR A CA 1
ATOM 739 C C . TYR A 1 95 ? -5.878 7.748 15.910 1.00 96.56 95 TYR A C 1
ATOM 741 O O . TYR A 1 95 ? -6.567 8.512 15.231 1.00 96.56 95 TYR A O 1
ATOM 749 N N . GLY A 1 96 ? -6.361 6.609 16.425 1.00 95.38 96 GLY A N 1
ATOM 750 C CA . GLY A 1 96 ? -7.730 6.138 16.186 1.00 95.38 96 GLY A CA 1
ATOM 751 C C . GLY A 1 96 ? -8.100 6.149 14.698 1.00 95.38 96 GLY A C 1
ATOM 752 O O . GLY A 1 96 ? -7.275 5.834 13.842 1.00 95.38 96 GLY A O 1
ATOM 753 N N . ASP A 1 97 ? -9.310 6.592 14.372 1.00 94.62 97 ASP A N 1
ATOM 754 C CA . ASP A 1 97 ? -9.820 6.603 12.989 1.00 94.62 97 ASP A CA 1
ATOM 755 C C . ASP A 1 97 ? -9.092 7.590 12.064 1.00 94.62 97 ASP A C 1
ATOM 757 O O . ASP A 1 97 ? -9.125 7.460 10.839 1.00 94.62 97 ASP A O 1
ATOM 761 N N . LYS A 1 98 ? -8.366 8.556 12.640 1.00 96.00 98 LYS A N 1
ATOM 762 C CA . LYS A 1 98 ? -7.519 9.494 11.889 1.00 96.00 98 LYS A CA 1
ATOM 763 C C . LYS A 1 98 ? -6.172 8.882 11.495 1.00 96.00 98 LYS A C 1
ATOM 765 O O . LYS A 1 98 ? -5.359 9.556 10.861 1.00 96.00 98 LYS A O 1
ATOM 770 N N . CYS A 1 99 ? -5.913 7.625 11.860 1.00 97.06 99 CYS A N 1
ATOM 771 C CA . CYS A 1 99 ? -4.703 6.923 11.465 1.00 97.06 99 CYS A CA 1
ATOM 772 C C . CYS A 1 99 ? -4.571 6.896 9.936 1.00 9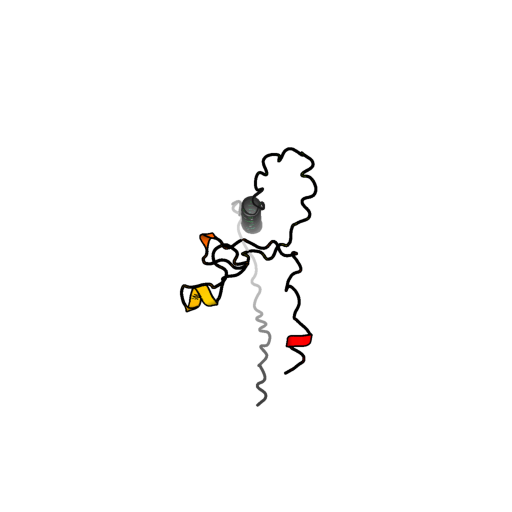7.06 99 CYS A C 1
ATOM 774 O O . CYS A 1 99 ? -5.480 6.481 9.213 1.00 97.06 99 CYS A O 1
ATOM 776 N N . GLN A 1 100 ? -3.409 7.331 9.445 1.00 96.44 100 GLN A N 1
ATOM 777 C CA . GLN A 1 100 ? -3.076 7.293 8.020 1.00 96.44 100 GLN A CA 1
ATOM 778 C C . GLN A 1 100 ? -2.740 5.886 7.523 1.00 96.44 100 GLN A C 1
ATOM 780 O O . GLN A 1 100 ? -2.615 5.686 6.320 1.00 96.44 100 GLN A O 1
ATOM 785 N N . PHE A 1 101 ? -2.606 4.924 8.430 1.00 96.81 101 PHE A N 1
ATOM 786 C CA . PHE A 1 101 ? -2.383 3.515 8.139 1.00 96.81 101 PHE A CA 1
ATOM 787 C C . PHE A 1 101 ? -3.674 2.723 8.375 1.00 96.81 101 PHE A C 1
ATOM 789 O O . PHE A 1 101 ? -4.608 3.188 9.037 1.00 96.81 101 PHE A O 1
ATOM 796 N N . SER A 1 102 ? -3.745 1.518 7.828 1.00 97.38 102 SER A N 1
ATOM 797 C CA . SER A 1 102 ? -4.915 0.648 7.966 1.00 97.38 102 SER A CA 1
ATOM 798 C C . SER A 1 102 ? -4.822 -0.172 9.249 1.00 97.38 102 SER A C 1
ATOM 800 O O . SER A 1 102 ? -3.777 -0.764 9.521 1.00 97.38 102 SER A O 1
ATOM 802 N N . HIS A 1 103 ? -5.897 -0.243 10.037 1.00 97.75 103 HIS A N 1
ATOM 803 C CA . HIS A 1 103 ? -5.948 -1.098 11.231 1.00 97.75 103 HIS A CA 1
ATOM 804 C C . HIS A 1 103 ? -6.306 -2.556 10.899 1.00 97.75 103 HIS A C 1
ATOM 806 O O . HIS A 1 103 ? -6.274 -3.430 11.758 1.00 97.75 103 HIS A O 1
ATOM 812 N N . GLY A 1 104 ? -6.585 -2.849 9.630 1.00 95.50 104 GLY A N 1
ATOM 813 C CA . GLY A 1 104 ? -6.753 -4.203 9.127 1.00 95.50 104 GLY A CA 1
ATOM 814 C C . GLY A 1 104 ? -6.919 -4.232 7.614 1.00 95.50 104 GLY A C 1
ATOM 815 O O . GLY A 1 104 ? -6.923 -3.196 6.949 1.00 95.50 104 GLY A O 1
ATOM 816 N N . ILE A 1 105 ? -7.104 -5.437 7.075 1.00 94.56 105 ILE A N 1
ATOM 817 C CA . ILE A 1 105 ? -7.252 -5.684 5.630 1.00 94.56 105 ILE A CA 1
ATOM 818 C C . ILE A 1 105 ? -8.477 -4.951 5.064 1.00 94.56 105 ILE A C 1
ATOM 820 O O . ILE A 1 105 ? -8.430 -4.443 3.951 1.00 94.56 105 ILE A O 1
ATOM 824 N N . LYS A 1 106 ? -9.549 -4.825 5.859 1.00 93.81 106 LYS A N 1
ATOM 825 C CA . LYS A 1 106 ? -10.786 -4.124 5.472 1.00 93.81 106 LYS A CA 1
ATOM 826 C C . LYS A 1 106 ? -10.552 -2.659 5.096 1.00 93.81 106 LYS A C 1
ATOM 828 O O . LYS A 1 106 ? -11.251 -2.121 4.249 1.00 93.81 106 LYS A O 1
ATOM 833 N N . GLU A 1 107 ? -9.580 -2.018 5.736 1.00 94.75 107 GLU A N 1
ATOM 834 C CA . GLU A 1 107 ? -9.233 -0.621 5.493 1.00 94.75 107 GLU A CA 1
ATOM 835 C C . GLU A 1 107 ? -8.018 -0.471 4.573 1.00 94.75 107 GLU A C 1
ATOM 837 O O . GLU A 1 107 ? -7.599 0.652 4.306 1.00 94.75 107 GLU A O 1
ATOM 842 N N . LEU A 1 108 ? -7.397 -1.568 4.135 1.00 95.50 108 LEU A N 1
ATOM 843 C CA . LEU A 1 108 ? -6.181 -1.542 3.332 1.00 95.50 108 LEU A CA 1
ATOM 844 C C . LEU A 1 108 ? -6.515 -1.243 1.870 1.00 95.50 108 LEU A C 1
ATOM 846 O O . LEU A 1 108 ? -7.233 -1.982 1.203 1.00 95.50 108 LEU A O 1
ATOM 850 N N . ARG A 1 109 ? -5.981 -0.133 1.372 1.00 93.56 109 ARG A N 1
ATOM 851 C CA . ARG A 1 109 ? -6.179 0.366 0.016 1.00 93.56 109 ARG A CA 1
ATOM 852 C C . ARG A 1 109 ? -5.043 -0.086 -0.886 1.00 93.56 109 ARG A C 1
ATOM 854 O O . ARG A 1 109 ? -3.870 -0.020 -0.521 1.00 93.56 109 ARG A O 1
ATOM 861 N N . ASN A 1 110 ? -5.400 -0.484 -2.102 1.00 89.50 110 ASN A N 1
ATOM 862 C CA . ASN A 1 110 ? -4.418 -0.791 -3.128 1.00 89.50 110 ASN A CA 1
ATOM 863 C C . ASN A 1 110 ? -3.785 0.501 -3.661 1.00 89.50 110 ASN A C 1
ATOM 865 O O . ASN A 1 110 ? -4.488 1.430 -4.060 1.00 89.50 110 ASN A O 1
ATOM 869 N N . LEU A 1 111 ? -2.454 0.543 -3.699 1.00 89.62 111 LEU A N 1
ATOM 870 C CA . LEU A 1 111 ? -1.714 1.652 -4.284 1.00 89.62 111 LEU A CA 1
ATOM 871 C C . LEU A 1 111 ? -1.386 1.322 -5.739 1.00 89.62 111 LEU A C 1
ATOM 873 O O . LEU A 1 111 ? -0.562 0.446 -6.010 1.00 89.62 111 LEU A O 1
ATOM 877 N N . MET A 1 112 ? -1.982 2.062 -6.672 1.00 86.88 112 MET A N 1
ATOM 878 C CA . MET A 1 112 ? -1.561 2.012 -8.069 1.00 86.88 112 MET A CA 1
ATOM 879 C C . MET A 1 112 ? -0.179 2.646 -8.193 1.00 86.88 112 MET A C 1
ATOM 881 O O . MET A 1 112 ? -0.011 3.860 -8.089 1.00 86.88 112 MET A O 1
ATOM 885 N N . ARG A 1 113 ? 0.831 1.791 -8.356 1.00 88.94 113 ARG A N 1
ATOM 886 C CA . ARG A 1 113 ? 2.208 2.205 -8.619 1.00 88.94 113 ARG A CA 1
ATOM 887 C C . ARG A 1 113 ? 2.450 2.224 -10.120 1.00 88.94 113 ARG A C 1
ATOM 889 O O . ARG A 1 113 ? 1.810 1.501 -10.877 1.00 88.94 113 ARG A O 1
ATOM 896 N N . HIS A 1 114 ? 3.405 3.044 -10.537 1.00 89.31 114 HIS A N 1
ATOM 897 C CA . HIS A 1 114 ? 3.840 3.066 -11.924 1.00 89.31 114 HIS A CA 1
ATOM 898 C C . HIS A 1 114 ? 4.357 1.672 -12.344 1.00 89.31 114 HIS A C 1
ATOM 900 O O . HIS A 1 114 ? 5.064 1.047 -11.550 1.00 89.31 114 HIS A O 1
ATOM 906 N N . PRO A 1 115 ? 4.098 1.198 -13.577 1.00 90.31 115 PRO A N 1
ATOM 907 C CA . PRO A 1 115 ? 4.548 -0.120 -14.048 1.00 90.31 115 PRO A CA 1
ATOM 908 C C . PRO A 1 115 ? 6.062 -0.356 -13.949 1.00 90.31 115 PRO A C 1
ATOM 910 O O . PRO A 1 115 ? 6.510 -1.484 -13.814 1.00 90.31 115 PRO A O 1
ATOM 913 N N . LYS A 1 116 ? 6.858 0.720 -13.973 1.00 91.12 116 LYS A N 1
ATOM 914 C CA . LYS A 1 116 ? 8.324 0.683 -13.787 1.00 91.12 116 LYS A CA 1
ATOM 915 C C . LYS A 1 116 ? 8.778 0.698 -12.314 1.00 91.12 116 LYS A C 1
ATOM 917 O O . LYS A 1 116 ? 9.941 0.965 -12.024 1.00 91.12 116 LYS A O 1
ATOM 922 N N . TYR A 1 117 ? 7.877 0.510 -11.351 1.00 92.06 117 TYR A N 1
ATOM 923 C CA . TYR A 1 117 ? 8.243 0.516 -9.934 1.00 92.06 117 TYR A CA 1
ATOM 924 C C . TYR A 1 117 ? 8.979 -0.770 -9.555 1.00 92.06 117 TYR A C 1
ATOM 926 O O . TYR A 1 117 ? 8.445 -1.859 -9.736 1.00 92.06 117 TYR A O 1
ATOM 934 N N . LYS A 1 118 ? 10.181 -0.629 -8.976 1.00 89.62 118 LYS A N 1
ATOM 935 C CA . LYS A 1 118 ? 11.045 -1.751 -8.559 1.00 89.62 118 LYS A CA 1
ATOM 936 C C . LYS A 1 118 ? 11.311 -2.780 -9.671 1.00 89.62 118 LYS A C 1
ATOM 938 O O . LYS A 1 118 ? 11.499 -3.955 -9.382 1.00 89.62 118 LYS A O 1
ATOM 943 N N . THR A 1 119 ? 11.342 -2.342 -10.927 1.00 94.25 119 THR A N 1
ATOM 944 C CA . THR A 1 119 ? 11.746 -3.203 -12.048 1.00 94.25 119 THR A CA 1
ATOM 945 C C . THR A 1 119 ? 13.259 -3.362 -12.125 1.00 94.25 119 THR A C 1
ATOM 947 O O . THR A 1 119 ? 13.740 -4.411 -12.520 1.00 94.25 119 THR A O 1
ATOM 950 N N . GLU A 1 120 ? 13.999 -2.343 -11.689 1.00 93.44 120 GLU A N 1
ATOM 951 C CA . GLU A 1 120 ? 15.458 -2.346 -11.654 1.00 93.44 120 GLU A CA 1
ATOM 952 C C . GLU A 1 120 ? 15.980 -2.453 -10.221 1.00 93.44 120 GLU A C 1
ATOM 954 O O . GLU A 1 120 ? 15.354 -2.007 -9.250 1.00 93.44 120 GLU A O 1
ATOM 959 N N . TYR A 1 121 ? 17.181 -3.002 -10.101 1.00 92.81 121 TYR A N 1
ATOM 960 C CA . TYR A 1 121 ? 17.888 -3.145 -8.841 1.00 92.81 121 TYR A CA 1
ATOM 961 C C . TYR A 1 121 ? 18.278 -1.795 -8.223 1.00 92.81 121 TYR A C 1
ATOM 963 O O . TYR A 1 121 ? 18.774 -0.889 -8.898 1.00 92.81 121 TYR A O 1
ATOM 971 N N . CYS A 1 122 ? 18.106 -1.660 -6.904 1.00 93.31 122 CYS A N 1
ATOM 972 C CA . CYS A 1 122 ? 18.524 -0.454 -6.193 1.00 93.31 122 CYS A CA 1
ATOM 973 C C . CYS A 1 122 ? 20.053 -0.406 -6.101 1.00 93.31 122 CYS A C 1
ATOM 975 O O . CYS A 1 122 ? 20.637 -1.158 -5.324 1.00 93.31 122 CYS A O 1
ATOM 977 N N . ARG A 1 123 ? 20.685 0.497 -6.860 1.00 92.31 123 ARG A N 1
ATOM 978 C CA . ARG A 1 123 ? 22.148 0.661 -6.878 1.00 92.31 123 ARG A CA 1
ATOM 979 C C . ARG A 1 123 ? 22.696 0.925 -5.468 1.00 92.31 123 ARG A C 1
ATOM 981 O O . ARG A 1 123 ? 23.509 0.152 -4.987 1.00 92.31 123 ARG A O 1
ATOM 988 N N . THR A 1 124 ? 22.157 1.913 -4.751 1.00 90.38 124 THR A N 1
ATOM 989 C CA . THR A 1 124 ? 22.644 2.331 -3.420 1.00 90.38 124 THR A CA 1
ATOM 990 C C . THR A 1 124 ? 22.561 1.245 -2.345 1.00 90.38 124 THR A C 1
ATOM 992 O O . THR A 1 124 ? 23.487 1.095 -1.554 1.00 90.38 124 THR A O 1
ATOM 995 N N . PHE A 1 125 ? 21.471 0.471 -2.298 1.00 92.19 125 PHE A N 1
ATOM 996 C CA . PHE A 1 125 ? 21.305 -0.568 -1.270 1.00 92.19 125 PHE A CA 1
ATOM 997 C C . PHE A 1 125 ? 22.297 -1.725 -1.442 1.00 92.19 125 PHE A C 1
ATOM 999 O O . PHE A 1 125 ? 22.601 -2.438 -0.492 1.00 92.19 125 PHE A O 1
ATOM 1006 N N . HIS A 1 126 ? 22.820 -1.910 -2.648 1.00 88.44 126 HIS A N 1
ATOM 1007 C CA . HIS A 1 126 ? 23.502 -3.137 -3.008 1.00 88.44 126 HIS A CA 1
ATOM 1008 C C . HIS A 1 126 ? 24.950 -2.973 -3.471 1.00 88.44 126 HIS A C 1
ATOM 1010 O O . HIS A 1 126 ? 25.660 -3.966 -3.587 1.00 88.44 126 HIS A O 1
ATOM 1016 N N . THR A 1 127 ? 25.401 -1.748 -3.723 1.00 85.69 127 THR A N 1
ATOM 1017 C CA . THR A 1 127 ? 26.828 -1.435 -3.888 1.00 85.69 127 THR A CA 1
ATOM 1018 C C . THR A 1 127 ? 27.537 -1.222 -2.546 1.00 85.69 127 THR A C 1
ATOM 1020 O O . THR A 1 127 ? 28.734 -0.980 -2.534 1.00 85.69 127 THR A O 1
ATOM 1023 N N . SER A 1 128 ? 26.802 -1.269 -1.428 1.00 76.62 128 SER A N 1
ATOM 1024 C CA . SER A 1 128 ? 27.265 -0.869 -0.089 1.00 76.62 128 SER A CA 1
ATOM 1025 C C . SER A 1 128 ? 27.451 -2.059 0.866 1.00 76.62 128 SER A C 1
ATOM 1027 O O . SER A 1 128 ? 27.114 -1.950 2.045 1.00 76.62 128 SER A O 1
ATOM 1029 N N . LYS A 1 129 ? 27.917 -3.208 0.367 1.00 57.50 129 LYS A N 1
ATOM 1030 C CA . LYS A 1 129 ? 28.203 -4.398 1.183 1.00 57.50 129 LYS A CA 1
ATOM 1031 C C . LYS A 1 129 ? 29.668 -4.783 1.127 1.00 57.50 129 LYS A C 1
ATOM 1033 O O . LYS A 1 129 ? 30.223 -4.741 0.009 1.00 57.50 129 LYS A O 1
#

Foldseek 3Di:
DDDDDDDDDDDDDDDDDDDDDDDDDDDPPPDPVVVVVVVVVVVVVVVVVVVVVPPPPPPPPPDPPPPVPPPPPLPQQLQQQAADVCCVVVVDDPCPPVDSHHSDPVSHDHGDDDPCPPPDDDPVVPVPD